Protein AF-A0A3D5KQF9-F1 (afdb_monomer_lite)

Foldseek 3Di:
DVVVVVVVVVVVCCVPCFVVQQVQQCVLCVQFPVPDDDDGLVQQAFPDWDADPVRFTDDDLVTADFDAGPVDHPFTWGWHFGVDQTFIWIRGPVDIDTRGTDD

pLDDT: mean 94.33, std 3.6, range [76.06, 98.12]

Secondary structure (DSSP, 8-state):
-HHHHHHHHHHHHHHHHHHHHHHHHHHHHHHH-TTSPPPPGGGGB-S--EE-TTS-EE--TT-SEEE--TTSTT--EEEEEETTTTEEEEEESS-EEEEEE--

Radius of gyration: 13.9 Å; chains: 1; bounding box: 38×31×33 Å

Structure (mmCIF, N/CA/C/O backbone):
data_AF-A0A3D5KQF9-F1
#
_entry.id   AF-A0A3D5KQF9-F1
#
loop_
_atom_site.group_PDB
_atom_site.id
_atom_site.type_symbol
_atom_site.label_atom_id
_atom_site.label_alt_id
_atom_site.label_comp_id
_atom_site.label_asym_id
_atom_site.label_entity_id
_atom_site.label_seq_id
_atom_site.pdbx_PDB_ins_code
_atom_site.Cartn_x
_atom_site.Cartn_y
_atom_site.Cartn_z
_atom_site.occupancy
_atom_site.B_iso_or_equiv
_atom_site.auth_seq_id
_atom_site.auth_comp_id
_atom_site.auth_asym_id
_atom_site.auth_atom_id
_atom_site.pdbx_PDB_model_num
ATOM 1 N N . ASP A 1 1 ? 20.873 15.136 -7.829 1.00 88.31 1 ASP A N 1
ATOM 2 C CA . ASP A 1 1 ? 20.712 15.370 -6.366 1.00 88.31 1 ASP A CA 1
ATOM 3 C C . ASP A 1 1 ? 20.092 14.110 -5.747 1.00 88.31 1 ASP A C 1
ATOM 5 O O . ASP A 1 1 ? 19.599 13.301 -6.520 1.00 88.31 1 ASP A O 1
ATOM 9 N N . LEU A 1 2 ? 20.102 13.895 -4.425 1.00 93.75 2 LEU A N 1
ATOM 10 C CA . LEU A 1 2 ? 19.465 12.696 -3.835 1.00 93.75 2 LEU A CA 1
ATOM 11 C C . LEU A 1 2 ? 17.959 12.653 -4.150 1.00 93.75 2 LEU A C 1
ATOM 13 O O . LEU A 1 2 ? 17.389 11.585 -4.343 1.00 93.75 2 LEU A O 1
ATOM 17 N N . GLU A 1 3 ? 17.331 13.825 -4.225 1.00 93.19 3 GLU A N 1
ATOM 18 C CA . GLU A 1 3 ? 15.931 13.984 -4.628 1.00 93.19 3 GLU A CA 1
ATOM 19 C C . GLU A 1 3 ? 15.681 13.530 -6.076 1.00 93.19 3 GLU A C 1
ATOM 21 O O . GLU A 1 3 ? 14.687 12.876 -6.362 1.00 93.19 3 GLU A O 1
ATOM 26 N N . GLU A 1 4 ? 16.610 13.822 -6.985 1.00 96.06 4 GLU A N 1
ATOM 27 C CA . GLU A 1 4 ? 16.519 13.433 -8.398 1.00 96.06 4 GLU A CA 1
ATOM 28 C C . GLU A 1 4 ? 16.651 11.915 -8.565 1.00 96.06 4 GLU A C 1
ATOM 30 O O . GLU A 1 4 ? 15.858 11.307 -9.273 1.00 96.06 4 GLU A O 1
ATOM 35 N N . GLU A 1 5 ? 17.582 11.287 -7.836 1.00 96.44 5 GLU A N 1
ATOM 36 C CA . GLU A 1 5 ? 17.709 9.824 -7.821 1.00 96.44 5 GLU A CA 1
ATOM 37 C C . GLU A 1 5 ? 16.455 9.146 -7.249 1.00 96.44 5 GLU A C 1
ATOM 39 O O . GLU A 1 5 ? 16.072 8.069 -7.705 1.00 96.44 5 GLU A O 1
ATOM 44 N N . LEU A 1 6 ? 15.800 9.764 -6.258 1.00 94.19 6 LEU A N 1
ATOM 45 C CA . LEU A 1 6 ? 14.534 9.266 -5.726 1.00 94.19 6 LEU A CA 1
ATOM 46 C C . LEU A 1 6 ? 13.415 9.362 -6.770 1.00 94.19 6 LEU A C 1
ATOM 48 O O . LEU A 1 6 ? 12.722 8.370 -6.988 1.00 94.19 6 LEU A O 1
ATOM 52 N N . HIS A 1 7 ? 13.276 10.505 -7.444 1.00 95.19 7 HIS A N 1
ATOM 53 C CA . HIS A 1 7 ? 12.279 10.677 -8.502 1.00 95.19 7 HIS A CA 1
ATOM 54 C C . HIS A 1 7 ? 12.497 9.696 -9.662 1.00 95.19 7 HIS A C 1
ATOM 56 O O . HIS A 1 7 ? 11.540 9.071 -10.112 1.00 95.19 7 HIS A O 1
ATOM 62 N N . ASP A 1 8 ? 13.744 9.467 -10.086 1.00 97.25 8 ASP A N 1
ATOM 63 C CA . ASP A 1 8 ? 14.063 8.482 -11.128 1.00 97.25 8 ASP A CA 1
ATOM 64 C C . ASP A 1 8 ? 13.603 7.061 -10.742 1.00 97.25 8 ASP A C 1
ATOM 66 O O . ASP A 1 8 ? 13.131 6.290 -11.585 1.00 97.25 8 ASP A O 1
ATOM 70 N N . LEU A 1 9 ? 13.724 6.693 -9.460 1.00 96.25 9 LEU A N 1
ATOM 71 C CA . LEU A 1 9 ? 13.260 5.401 -8.947 1.00 96.25 9 LEU A CA 1
ATOM 72 C C . LEU A 1 9 ? 11.731 5.317 -8.864 1.00 96.25 9 LEU A C 1
ATOM 74 O O . LEU A 1 9 ? 11.163 4.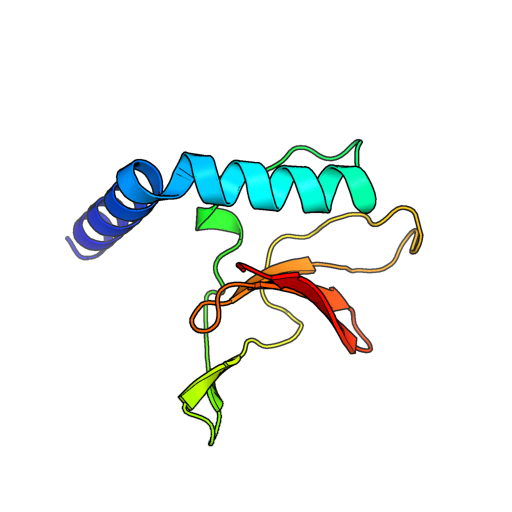273 -9.200 1.00 96.25 9 LEU A O 1
ATOM 78 N N . GLU A 1 10 ? 11.070 6.385 -8.421 1.00 95.19 10 GLU A N 1
ATOM 79 C CA . GLU A 1 10 ? 9.607 6.478 -8.365 1.00 95.19 10 GLU A CA 1
ATOM 80 C C . GLU A 1 10 ? 8.993 6.384 -9.769 1.00 95.19 10 GLU A C 1
ATOM 82 O O . GLU A 1 10 ? 8.089 5.573 -9.992 1.00 95.19 10 GLU A O 1
ATOM 87 N N . ASP A 1 11 ? 9.554 7.106 -10.740 1.00 96.31 11 ASP A N 1
ATOM 88 C CA . ASP A 1 11 ? 9.146 7.049 -12.144 1.00 96.31 11 ASP A CA 1
ATOM 89 C C . ASP A 1 11 ? 9.381 5.655 -12.736 1.00 96.31 11 ASP A C 1
ATOM 91 O O . ASP A 1 11 ? 8.508 5.101 -13.409 1.00 96.31 11 ASP A O 1
ATOM 95 N N . ALA A 1 12 ? 10.530 5.030 -12.457 1.00 97.12 12 ALA A N 1
ATOM 96 C CA . ALA A 1 12 ? 10.815 3.675 -12.924 1.00 97.12 12 ALA A CA 1
ATOM 97 C C . ALA A 1 12 ? 9.825 2.640 -12.360 1.00 97.12 12 ALA A C 1
ATOM 99 O O . ALA A 1 12 ? 9.427 1.714 -13.078 1.00 97.12 12 ALA A O 1
ATOM 100 N N . LEU A 1 13 ? 9.412 2.785 -11.095 1.00 95.31 13 LEU A N 1
ATOM 101 C CA . LEU A 1 13 ? 8.373 1.949 -10.493 1.00 95.31 13 LEU A CA 1
ATOM 102 C C . LEU A 1 13 ? 7.030 2.170 -11.196 1.00 95.31 13 LEU A C 1
ATOM 104 O O . LEU A 1 13 ? 6.396 1.194 -11.601 1.00 95.31 13 LEU A O 1
ATOM 108 N N . GLN A 1 14 ? 6.625 3.429 -11.375 1.00 94.38 14 GLN A N 1
ATOM 109 C CA . GLN A 1 14 ? 5.349 3.789 -11.988 1.00 94.38 14 GLN A CA 1
ATOM 110 C C . GLN A 1 14 ? 5.263 3.305 -13.441 1.00 94.38 14 GLN A C 1
ATOM 112 O O . GLN A 1 14 ? 4.286 2.669 -13.825 1.00 94.38 14 GLN A O 1
ATOM 117 N N . VAL A 1 15 ? 6.304 3.522 -14.246 1.00 96.62 15 VAL A N 1
ATOM 118 C CA . VAL A 1 15 ? 6.338 3.098 -15.656 1.00 96.62 15 VAL A CA 1
ATOM 119 C C . VAL A 1 15 ? 6.282 1.577 -15.791 1.00 96.62 15 VAL A C 1
ATOM 121 O O . VAL A 1 15 ? 5.652 1.060 -16.712 1.00 96.62 15 VAL A O 1
ATOM 124 N N . LYS A 1 16 ? 6.958 0.841 -14.903 1.00 96.62 16 LYS A N 1
ATOM 125 C CA . LYS A 1 16 ? 7.095 -0.614 -15.036 1.00 96.62 16 LYS A CA 1
ATOM 126 C C . LYS A 1 16 ? 5.962 -1.398 -14.376 1.00 96.62 16 LYS A C 1
ATOM 128 O O . LYS A 1 16 ? 5.632 -2.483 -14.849 1.00 96.62 16 LYS A O 1
ATOM 133 N N . TYR A 1 17 ? 5.421 -0.888 -13.274 1.00 95.88 17 TYR A N 1
ATOM 134 C CA . TYR A 1 17 ? 4.497 -1.622 -12.411 1.00 95.88 17 TYR A CA 1
ATOM 135 C C . TYR A 1 17 ? 3.269 -0.813 -11.983 1.00 95.88 17 TYR A C 1
ATOM 137 O O . TYR A 1 17 ? 2.417 -1.377 -11.303 1.00 95.88 17 TYR A O 1
ATOM 145 N N . GLY A 1 18 ? 3.164 0.465 -12.364 1.00 95.19 18 GLY A N 1
ATOM 146 C CA . GLY A 1 18 ? 2.081 1.357 -11.942 1.00 95.19 18 GLY A CA 1
ATOM 147 C C . GLY A 1 18 ? 0.703 0.774 -12.226 1.00 95.19 18 GLY A C 1
ATOM 148 O O . GLY A 1 18 ? -0.056 0.578 -11.289 1.00 95.19 18 GLY A O 1
ATOM 149 N N . GLU A 1 19 ? 0.440 0.375 -13.474 1.00 96.31 19 GLU A N 1
ATOM 150 C CA . GLU A 1 19 ? -0.846 -0.215 -13.887 1.00 96.31 19 GLU A CA 1
ATOM 151 C C . GLU A 1 19 ? -1.230 -1.433 -13.028 1.00 96.31 19 GLU A C 1
ATOM 153 O O . GLU A 1 19 ? -2.306 -1.471 -12.443 1.00 96.31 19 GLU A O 1
ATOM 158 N N . TYR A 1 20 ? -0.311 -2.387 -12.849 1.00 96.81 20 TYR A N 1
ATOM 159 C CA . TYR A 1 20 ? -0.563 -3.587 -12.045 1.00 96.81 20 TYR A CA 1
ATOM 160 C C . TYR A 1 20 ? -0.830 -3.273 -10.562 1.00 96.81 20 TYR A C 1
ATOM 162 O O . TYR A 1 20 ? -1.683 -3.893 -9.926 1.00 96.81 20 TYR A O 1
ATOM 170 N N . LEU A 1 21 ? -0.084 -2.326 -9.985 1.00 97.06 21 LEU A N 1
ATOM 171 C CA . LEU A 1 21 ? -0.273 -1.926 -8.591 1.00 97.06 21 LEU A CA 1
ATOM 172 C C . LEU A 1 21 ? -1.557 -1.110 -8.405 1.00 97.06 21 LEU A C 1
ATOM 174 O O . LEU A 1 21 ? -2.218 -1.266 -7.382 1.00 97.06 21 LEU A O 1
ATOM 178 N N . GLU A 1 22 ? -1.920 -0.274 -9.375 1.00 96.62 22 GLU A N 1
ATOM 179 C CA . GLU A 1 22 ? -3.178 0.475 -9.393 1.00 96.62 22 GLU A CA 1
ATOM 180 C C . GLU A 1 22 ? -4.378 -0.470 -9.478 1.00 96.62 22 GLU A C 1
ATOM 182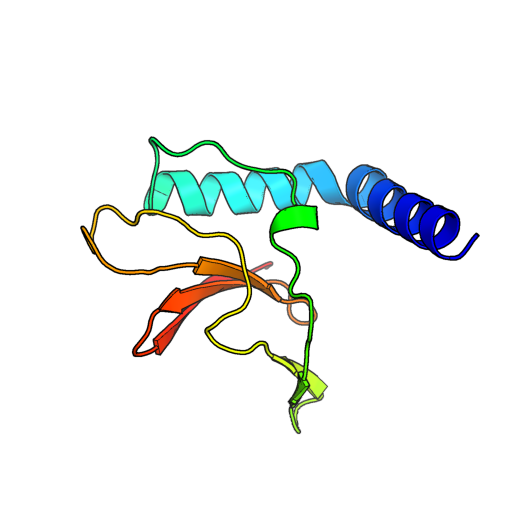 O O . GLU A 1 22 ? -5.307 -0.321 -8.691 1.00 96.62 22 GLU A O 1
ATOM 187 N N . GLU A 1 23 ? -4.334 -1.501 -10.326 1.00 96.94 23 GLU A N 1
ATOM 188 C CA . GLU A 1 23 ? -5.369 -2.543 -10.375 1.00 96.94 23 GLU A CA 1
ATOM 189 C C . GLU A 1 23 ? -5.507 -3.283 -9.035 1.00 96.94 23 GLU A C 1
ATOM 191 O O . GLU A 1 23 ? -6.618 -3.495 -8.542 1.00 96.94 23 GLU A O 1
ATOM 196 N N . ALA A 1 24 ? -4.384 -3.647 -8.408 1.00 97.56 24 ALA A N 1
ATOM 197 C CA . ALA A 1 24 ? -4.385 -4.288 -7.095 1.00 97.56 24 ALA A CA 1
ATOM 198 C C . ALA A 1 24 ? -4.972 -3.376 -6.003 1.00 97.56 24 ALA A C 1
ATOM 200 O O . ALA A 1 24 ? -5.740 -3.833 -5.154 1.00 97.56 24 ALA A O 1
ATOM 201 N N . LEU A 1 25 ? -4.628 -2.085 -6.021 1.00 97.50 25 LEU A N 1
ATOM 202 C CA . LEU A 1 25 ? -5.177 -1.093 -5.100 1.00 97.50 25 LEU A CA 1
ATOM 203 C C . LEU A 1 25 ? -6.671 -0.870 -5.351 1.00 97.50 25 LEU A C 1
ATOM 205 O O . LEU A 1 25 ? -7.424 -0.826 -4.380 1.00 97.50 25 LEU A O 1
ATOM 209 N N . GLN A 1 26 ? -7.112 -0.809 -6.609 1.00 96.69 26 GLN A N 1
ATOM 210 C CA . GLN A 1 26 ? -8.526 -0.714 -6.976 1.00 96.69 26 GLN A CA 1
ATOM 211 C C . GLN A 1 26 ? -9.319 -1.891 -6.419 1.00 96.69 26 GLN A C 1
ATOM 213 O O . GLN A 1 26 ? -10.324 -1.679 -5.749 1.00 96.69 26 GLN A O 1
ATOM 218 N N . GLU A 1 27 ? -8.825 -3.121 -6.578 1.00 96.50 27 GLU A N 1
ATOM 219 C CA . GLU A 1 27 ? -9.496 -4.303 -6.030 1.00 96.50 27 GLU A CA 1
ATOM 220 C C . GLU A 1 27 ? -9.648 -4.234 -4.498 1.00 96.50 27 GLU A C 1
ATOM 222 O O . GLU A 1 27 ? -10.649 -4.688 -3.935 1.00 96.50 27 GLU A O 1
ATOM 227 N N . VAL A 1 28 ? -8.650 -3.679 -3.805 1.00 96.88 28 VAL A N 1
ATOM 228 C CA . VAL A 1 28 ? -8.694 -3.490 -2.350 1.00 96.88 28 VAL A CA 1
ATOM 229 C C . VAL A 1 28 ? -9.677 -2.384 -1.964 1.00 96.88 28 VAL A C 1
ATOM 231 O O . VAL A 1 28 ? -10.465 -2.584 -1.037 1.00 96.88 28 VAL A O 1
ATOM 234 N N . HIS A 1 29 ? -9.657 -1.243 -2.653 1.00 96.00 29 HIS A N 1
ATOM 235 C CA . HIS A 1 29 ? -10.560 -0.120 -2.385 1.00 96.00 29 HIS A CA 1
ATOM 236 C C . HIS A 1 29 ? -12.014 -0.476 -2.677 1.00 96.00 29 HIS A C 1
ATOM 238 O O . HIS A 1 29 ? -12.846 -0.280 -1.800 1.00 96.00 29 HIS A O 1
ATOM 244 N N . ASP A 1 30 ? -12.313 -1.143 -3.791 1.00 95.38 30 ASP A N 1
ATOM 245 C CA . ASP A 1 30 ? -13.669 -1.611 -4.124 1.00 95.38 30 ASP A CA 1
ATOM 246 C C . ASP A 1 30 ? -14.291 -2.473 -3.010 1.00 95.38 30 ASP A C 1
ATOM 248 O O . ASP A 1 30 ? -15.507 -2.486 -2.813 1.00 95.38 30 ASP A O 1
ATOM 252 N N . LYS A 1 31 ? -13.456 -3.215 -2.269 1.00 94.62 31 LYS A N 1
ATOM 253 C CA . LYS A 1 31 ? -13.886 -4.094 -1.171 1.00 94.62 31 LYS A CA 1
ATOM 254 C C . LYS A 1 31 ? -13.986 -3.388 0.178 1.00 94.62 31 LYS A C 1
ATOM 256 O O . LYS 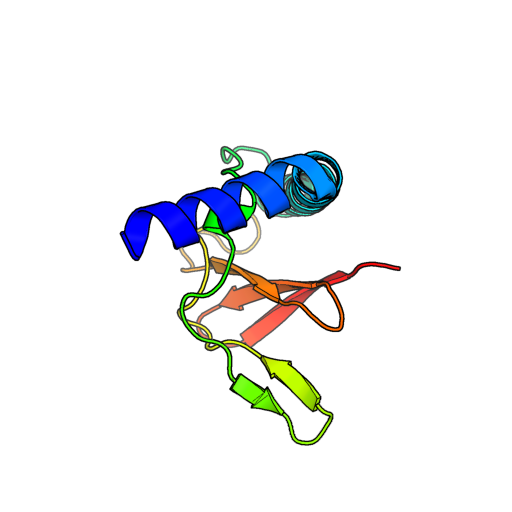A 1 31 ? -14.753 -3.839 1.029 1.00 94.62 31 LYS A O 1
ATOM 261 N N . LEU A 1 32 ? -13.145 -2.386 0.426 1.00 93.44 32 LEU A N 1
ATOM 262 C CA . LEU A 1 32 ? -12.963 -1.800 1.756 1.00 93.44 32 LEU A CA 1
ATOM 263 C C . LEU A 1 32 ? -13.531 -0.387 1.886 1.00 93.44 32 LEU A C 1
ATOM 265 O O . LEU A 1 32 ? -14.010 -0.047 2.966 1.00 93.44 32 LEU A O 1
ATOM 269 N N . SER A 1 33 ? -13.408 0.417 0.832 1.00 90.12 33 SER A N 1
ATOM 270 C CA . SER A 1 33 ? -13.722 1.844 0.795 1.00 90.12 33 SER A CA 1
ATOM 271 C C . SER A 1 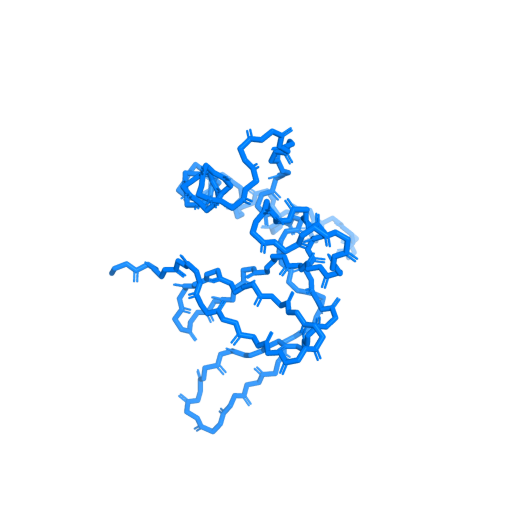33 ? -13.973 2.308 -0.653 1.00 90.12 33 SER A C 1
ATOM 273 O O . SER A 1 33 ? -13.157 3.033 -1.224 1.00 90.12 33 SER A O 1
ATOM 275 N N . PRO A 1 34 ? -15.074 1.867 -1.289 1.00 89.38 34 PRO A N 1
ATOM 276 C CA . PRO A 1 34 ? -15.339 2.132 -2.708 1.00 89.38 34 PRO A CA 1
ATOM 277 C C . PRO A 1 34 ? -15.543 3.623 -3.022 1.00 89.38 34 PRO A C 1
ATOM 279 O O . PRO A 1 34 ? -15.422 4.032 -4.173 1.00 89.38 34 PRO A O 1
ATOM 282 N N . ASP A 1 35 ? -15.849 4.428 -2.003 1.00 85.75 35 ASP A N 1
ATOM 283 C CA . ASP A 1 35 ? -16.089 5.867 -2.123 1.00 85.75 35 ASP A CA 1
ATOM 284 C C . ASP A 1 35 ? -14.816 6.722 -1.918 1.00 85.75 35 ASP A C 1
ATOM 286 O O . ASP A 1 35 ? -14.893 7.951 -1.983 1.00 85.75 35 ASP A O 1
ATOM 290 N N . THR A 1 36 ? -13.652 6.108 -1.654 1.00 85.75 36 THR A N 1
ATOM 291 C CA . THR A 1 36 ? -12.384 6.822 -1.416 1.00 85.75 36 THR A CA 1
ATOM 292 C C . THR A 1 36 ? -11.529 6.900 -2.679 1.00 85.75 36 THR A C 1
ATOM 294 O O . THR A 1 36 ? -11.334 5.912 -3.384 1.00 85.75 36 THR A O 1
ATOM 297 N N . ASP A 1 37 ? -10.949 8.077 -2.928 1.00 89.56 37 ASP A N 1
ATOM 298 C CA . ASP A 1 37 ? -9.988 8.272 -4.013 1.00 89.56 37 ASP A CA 1
ATOM 299 C C . ASP A 1 37 ? -8.727 7.415 -3.817 1.00 89.56 37 ASP A C 1
ATOM 301 O O . ASP A 1 37 ? -8.098 7.399 -2.752 1.00 89.56 37 ASP A O 1
ATOM 305 N N . ILE A 1 38 ? -8.310 6.744 -4.889 1.00 93.69 38 ILE A N 1
ATOM 306 C CA . ILE A 1 38 ? -7.085 5.946 -4.911 1.00 93.69 38 ILE A CA 1
ATOM 307 C C . ILE A 1 38 ? -5.904 6.851 -5.258 1.00 93.69 38 ILE A C 1
ATOM 309 O O . ILE A 1 38 ? -5.919 7.564 -6.261 1.00 93.69 38 ILE A O 1
ATOM 313 N N . LEU A 1 39 ? -4.869 6.827 -4.417 1.00 95.06 39 LEU A N 1
ATOM 314 C CA . LEU A 1 39 ? -3.624 7.555 -4.670 1.00 95.06 39 LEU A CA 1
ATOM 315 C C . LEU A 1 39 ? -2.682 6.746 -5.574 1.00 95.06 39 LEU A C 1
ATOM 317 O O . LEU A 1 39 ? -2.866 5.547 -5.776 1.00 95.06 39 LEU A O 1
ATOM 321 N N . PHE A 1 40 ? -1.611 7.377 -6.056 1.00 94.62 40 PHE A N 1
ATOM 322 C CA . PHE A 1 40 ? -0.562 6.660 -6.783 1.00 94.62 40 PHE A CA 1
ATOM 323 C C . PHE A 1 40 ? 0.082 5.553 -5.928 1.00 94.62 40 PHE A C 1
ATOM 325 O O . PHE A 1 40 ? 0.267 5.752 -4.721 1.00 94.62 40 PHE A O 1
ATOM 332 N N . PRO A 1 41 ? 0.516 4.427 -6.530 1.00 95.31 41 PRO A N 1
ATOM 333 C CA . PRO A 1 41 ? 1.127 3.307 -5.811 1.00 95.31 41 PRO A CA 1
ATOM 334 C C . PRO A 1 41 ? 2.274 3.694 -4.875 1.00 95.31 41 PRO A C 1
ATOM 336 O O . PRO A 1 41 ? 2.371 3.164 -3.767 1.00 95.31 41 PRO A O 1
ATOM 339 N N . ILE A 1 42 ? 3.106 4.660 -5.279 1.00 95.81 42 ILE A N 1
ATOM 340 C CA . ILE A 1 42 ? 4.222 5.174 -4.471 1.00 95.81 42 ILE A CA 1
ATOM 341 C C . ILE A 1 42 ? 3.772 5.703 -3.100 1.00 95.81 42 ILE A C 1
ATOM 343 O O . ILE A 1 42 ? 4.490 5.535 -2.117 1.00 95.81 42 ILE A O 1
ATOM 347 N N . ALA A 1 43 ? 2.558 6.256 -2.993 1.00 96.25 43 ALA A N 1
ATOM 348 C CA . ALA A 1 43 ? 2.025 6.777 -1.735 1.00 96.25 43 ALA A CA 1
ATOM 349 C C . ALA A 1 43 ? 1.781 5.668 -0.699 1.00 96.25 43 ALA A C 1
ATOM 351 O O . ALA A 1 43 ? 1.824 5.926 0.503 1.00 96.25 43 ALA A O 1
ATOM 352 N N . TYR A 1 44 ? 1.545 4.435 -1.157 1.00 96.81 44 TYR A N 1
ATOM 353 C CA . TYR A 1 44 ? 1.296 3.272 -0.306 1.00 96.81 44 TYR A CA 1
ATOM 354 C C . TYR A 1 44 ? 2.581 2.554 0.123 1.00 96.81 44 TYR A C 1
ATOM 356 O O . TYR A 1 44 ? 2.502 1.588 0.886 1.00 96.81 44 TYR A O 1
ATOM 364 N N . LEU A 1 45 ? 3.761 2.994 -0.322 1.00 96.44 45 LEU A N 1
ATOM 365 C CA . LEU A 1 45 ? 5.028 2.454 0.165 1.00 96.44 45 LEU A CA 1
ATOM 366 C C . LEU A 1 45 ? 5.300 2.934 1.596 1.00 96.44 45 LEU A C 1
ATOM 368 O O . LEU A 1 45 ? 5.123 4.104 1.936 1.00 96.44 45 LEU A O 1
ATOM 372 N N . ALA A 1 46 ? 5.761 2.022 2.452 1.00 96.69 46 ALA A N 1
ATOM 373 C CA . ALA A 1 46 ? 6.227 2.394 3.780 1.00 96.69 46 ALA A CA 1
ATOM 374 C C . ALA A 1 46 ? 7.508 3.233 3.697 1.00 96.69 46 ALA A C 1
ATOM 376 O O . ALA A 1 46 ? 8.381 2.997 2.861 1.00 96.69 46 ALA A O 1
ATOM 377 N N . LYS A 1 47 ? 7.660 4.160 4.640 1.00 94.62 47 LYS A N 1
ATOM 378 C CA . LYS A 1 47 ? 8.894 4.920 4.859 1.00 94.62 47 LYS A CA 1
ATOM 379 C C . LYS A 1 47 ? 9.987 4.039 5.443 1.00 94.62 47 LYS A C 1
ATOM 381 O O . LYS A 1 47 ? 11.167 4.305 5.249 1.00 94.62 47 LYS A O 1
ATOM 386 N N . THR A 1 48 ? 9.608 3.028 6.225 1.00 95.88 48 THR A N 1
ATOM 387 C CA . THR A 1 48 ? 10.548 2.095 6.852 1.00 95.88 48 THR A CA 1
ATOM 388 C C . THR A 1 48 ? 10.044 0.664 6.752 1.00 95.88 48 THR A C 1
ATOM 390 O O . THR A 1 48 ? 8.910 0.364 7.124 1.00 95.88 48 THR A O 1
ATOM 393 N N . TYR A 1 49 ? 10.938 -0.230 6.337 1.00 96.69 49 TYR A N 1
ATOM 394 C CA . TYR A 1 49 ? 10.717 -1.669 6.370 1.00 96.69 49 TYR A CA 1
ATOM 395 C C . TYR A 1 49 ? 11.695 -2.345 7.328 1.00 96.69 49 TYR A C 1
ATOM 397 O O . TYR A 1 49 ? 12.829 -1.902 7.505 1.00 96.69 49 TYR A O 1
ATOM 405 N N . SER A 1 50 ? 11.257 -3.447 7.925 1.00 96.44 50 SER A N 1
ATOM 406 C CA . SER A 1 50 ? 12.109 -4.394 8.646 1.00 96.44 50 SER A CA 1
ATOM 407 C C . SER A 1 50 ? 12.155 -5.715 7.890 1.00 96.44 50 SER A C 1
ATOM 409 O O . SER A 1 50 ? 11.201 -6.069 7.205 1.00 96.44 50 SER A O 1
ATOM 411 N N . ILE A 1 51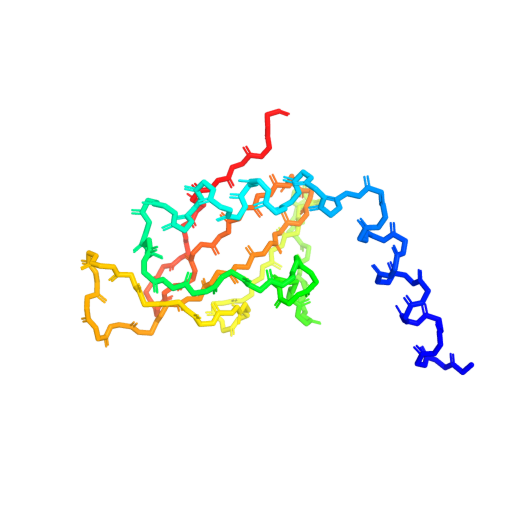 ? 13.257 -6.450 8.005 1.00 96.25 51 ILE A N 1
ATOM 412 C CA . ILE A 1 51 ? 13.396 -7.778 7.402 1.00 96.25 51 ILE A CA 1
ATOM 413 C C . ILE A 1 51 ? 13.256 -8.814 8.514 1.00 96.25 51 ILE A C 1
ATOM 415 O O . ILE A 1 51 ? 13.907 -8.713 9.554 1.00 96.25 51 ILE A O 1
ATOM 419 N N . THR A 1 52 ? 12.367 -9.779 8.314 1.00 93.69 52 THR A N 1
ATOM 420 C CA . THR A 1 52 ? 12.139 -10.876 9.259 1.00 93.69 52 THR A CA 1
ATOM 421 C C . THR A 1 52 ? 13.222 -11.950 9.139 1.00 93.69 52 THR A C 1
ATOM 423 O O . THR A 1 52 ? 13.987 -11.980 8.176 1.00 93.69 52 THR A O 1
ATOM 426 N N . GLU A 1 53 ? 13.262 -12.894 10.083 1.00 94.25 53 GLU A N 1
ATOM 427 C CA . GLU A 1 53 ? 14.181 -14.044 10.023 1.00 94.25 53 GLU A CA 1
ATOM 428 C C . GLU A 1 53 ? 13.970 -14.916 8.770 1.00 94.25 53 GLU A C 1
ATOM 430 O O . GLU A 1 53 ? 14.896 -15.587 8.320 1.00 94.25 53 GLU A O 1
ATOM 435 N N . ALA A 1 54 ? 12.774 -14.866 8.172 1.00 92.62 54 ALA A N 1
ATOM 436 C CA . ALA A 1 54 ? 12.432 -15.546 6.923 1.00 92.62 54 ALA A CA 1
ATOM 437 C C . ALA A 1 54 ? 12.855 -14.773 5.654 1.00 92.62 54 ALA A C 1
ATOM 439 O O . ALA A 1 54 ? 12.530 -15.195 4.548 1.00 92.62 54 ALA A O 1
ATOM 440 N N . ASN A 1 55 ? 13.587 -13.660 5.793 1.00 93.38 55 ASN A N 1
ATOM 441 C CA . ASN A 1 55 ? 14.001 -12.779 4.695 1.00 93.38 55 ASN A CA 1
ATOM 442 C C . ASN A 1 55 ? 12.824 -12.129 3.934 1.00 93.38 55 ASN A C 1
ATOM 444 O O . ASN A 1 55 ? 12.906 -11.855 2.735 1.00 93.38 55 ASN A O 1
ATOM 448 N N . GLU A 1 56 ? 11.730 -11.860 4.648 1.00 94.50 56 GLU A N 1
ATOM 449 C CA . GLU A 1 56 ? 10.549 -11.158 4.134 1.00 94.50 56 GLU A CA 1
ATOM 450 C C . GLU A 1 56 ? 10.475 -9.745 4.708 1.00 94.50 56 GLU A C 1
ATOM 452 O O . GLU A 1 56 ? 10.824 -9.530 5.875 1.00 94.50 56 GLU A O 1
ATOM 457 N N . PHE A 1 57 ? 9.967 -8.788 3.927 1.00 96.38 57 PHE A N 1
ATOM 458 C CA . PHE A 1 57 ? 9.743 -7.439 4.444 1.00 96.38 57 PHE A CA 1
ATOM 459 C C . PHE A 1 57 ? 8.512 -7.402 5.350 1.00 96.38 57 PHE A C 1
ATOM 461 O O . PHE A 1 57 ? 7.496 -8.048 5.089 1.00 96.38 57 PHE A O 1
ATOM 468 N N . SER A 1 58 ? 8.592 -6.597 6.401 1.00 95.31 58 SER A N 1
ATOM 469 C CA . SER A 1 58 ? 7.504 -6.247 7.305 1.00 95.31 58 SER A CA 1
ATOM 470 C C . SER A 1 58 ? 7.516 -4.744 7.581 1.00 95.31 58 SER A C 1
ATOM 472 O O . SER A 1 58 ? 8.515 -4.054 7.368 1.00 95.31 58 SER A O 1
ATOM 474 N N . VAL A 1 59 ? 6.379 -4.225 8.030 1.00 96.38 59 VAL A N 1
ATOM 475 C CA . VAL A 1 59 ? 6.156 -2.795 8.274 1.00 96.38 59 VAL A CA 1
ATOM 476 C C . VAL A 1 59 ? 5.456 -2.615 9.609 1.00 96.38 59 VAL A C 1
ATOM 478 O O . VAL A 1 59 ? 4.712 -3.494 10.048 1.00 96.38 59 VAL A O 1
ATOM 481 N N . SER A 1 60 ? 5.674 -1.474 10.257 1.00 94.81 60 SER A N 1
ATOM 482 C CA . SER A 1 60 ? 4.955 -1.149 11.489 1.00 94.81 60 SER A CA 1
ATOM 483 C C . SER A 1 60 ? 3.499 -0.760 11.197 1.00 94.81 60 SER A C 1
ATOM 485 O O . SER A 1 60 ? 3.173 -0.314 10.097 1.00 94.81 60 SER A O 1
ATOM 487 N N . GLY A 1 61 ? 2.619 -0.876 12.196 1.00 93.44 61 GLY A N 1
ATOM 488 C CA . GLY A 1 61 ? 1.197 -0.536 12.055 1.00 93.44 61 GLY A CA 1
ATOM 489 C C . GLY A 1 61 ? 0.899 0.953 11.815 1.00 93.44 61 GLY A C 1
ATOM 490 O O . GLY A 1 61 ? -0.252 1.303 11.572 1.00 93.44 61 GLY A O 1
ATOM 491 N N . VAL A 1 62 ? 1.901 1.838 11.891 1.00 93.44 62 VAL A N 1
ATOM 492 C CA . VAL A 1 62 ? 1.724 3.277 11.623 1.00 93.44 62 VAL A CA 1
ATOM 493 C C . VAL A 1 62 ? 2.019 3.666 10.174 1.00 93.44 62 VAL A C 1
ATOM 495 O O . VAL A 1 62 ? 1.681 4.785 9.782 1.00 93.44 62 VAL A O 1
ATOM 498 N N . GLU A 1 63 ? 2.609 2.758 9.395 1.00 96.38 63 GLU A N 1
ATOM 499 C CA . GLU A 1 63 ? 2.950 2.973 7.988 1.00 96.38 63 GLU A CA 1
ATOM 500 C C . GLU A 1 63 ? 1.713 2.869 7.086 1.00 96.38 63 GLU A C 1
ATOM 502 O O . GLU A 1 63 ? 0.745 2.171 7.411 1.00 96.38 63 GLU A O 1
ATOM 507 N N . GLY A 1 64 ? 1.780 3.537 5.933 1.00 95.06 64 GLY A N 1
ATOM 508 C CA . GLY A 1 64 ? 0.751 3.495 4.897 1.00 95.06 64 GLY A CA 1
ATOM 509 C C . GLY A 1 64 ? -0.160 4.720 4.837 1.00 95.06 64 GLY A C 1
ATOM 510 O O . GLY A 1 64 ? -0.037 5.672 5.613 1.00 95.06 64 GLY A O 1
ATOM 511 N N . VAL A 1 65 ? -1.093 4.662 3.893 1.00 95.56 65 VAL A N 1
ATOM 512 C CA . VAL A 1 65 ? -2.079 5.705 3.588 1.00 95.56 65 VAL A CA 1
ATOM 513 C C . VAL A 1 65 ? -3.340 5.462 4.395 1.00 95.56 65 VAL A C 1
ATOM 515 O O . VAL A 1 65 ? -3.837 4.340 4.430 1.00 95.56 65 VAL A O 1
ATOM 518 N N . PHE A 1 66 ? -3.874 6.509 5.019 1.00 94.19 66 PHE A N 1
ATOM 519 C CA . PHE A 1 66 ? -5.151 6.426 5.720 1.00 94.19 66 PHE A CA 1
ATOM 520 C C . PHE A 1 66 ? -6.286 6.088 4.748 1.00 94.19 66 PHE A C 1
ATOM 522 O O . PHE A 1 66 ? -6.415 6.720 3.703 1.00 94.19 66 PHE A O 1
ATOM 529 N N . VAL A 1 67 ? -7.120 5.125 5.124 1.00 92.00 67 VAL A N 1
ATOM 530 C CA . VAL A 1 67 ? -8.347 4.776 4.406 1.00 92.00 67 VAL A CA 1
ATOM 531 C C . VAL A 1 67 ? -9.482 4.631 5.411 1.00 92.00 67 VAL A C 1
ATOM 533 O O . VAL A 1 67 ? -9.263 4.170 6.534 1.00 92.00 67 VAL A O 1
ATOM 536 N N . GLU A 1 68 ? -10.688 5.031 5.024 1.00 90.69 68 GLU A N 1
ATOM 537 C CA . GLU A 1 68 ? -11.887 4.817 5.828 1.00 90.69 68 GLU A CA 1
ATOM 538 C C . GLU A 1 68 ? -12.553 3.506 5.412 1.00 90.69 68 GLU A C 1
ATOM 540 O O . GLU A 1 68 ? -13.115 3.404 4.330 1.00 90.69 68 GLU A O 1
ATOM 545 N N . VAL A 1 69 ? -12.467 2.474 6.250 1.00 91.75 69 VAL A N 1
ATOM 546 C CA . VAL A 1 69 ? -13.053 1.167 5.928 1.00 91.75 69 VAL A CA 1
ATOM 547 C C . VAL A 1 69 ? -14.517 1.121 6.363 1.00 91.75 69 VAL A C 1
ATOM 549 O O . VAL A 1 69 ? -14.798 1.249 7.556 1.00 91.75 69 VAL A O 1
ATOM 552 N N . ASP A 1 70 ? -15.432 0.808 5.443 1.00 90.44 70 ASP A N 1
ATOM 553 C CA . ASP A 1 70 ? -16.887 0.785 5.689 1.00 90.44 70 ASP A CA 1
ATOM 554 C C . ASP A 1 70 ? -17.295 -0.129 6.851 1.00 90.44 70 ASP A C 1
ATOM 556 O O . ASP A 1 70 ? -18.175 0.180 7.654 1.00 90.44 70 ASP A O 1
ATOM 560 N N . SER A 1 71 ? -16.630 -1.282 6.971 1.00 88.38 71 SER A N 1
ATOM 561 C CA . SER A 1 71 ? -16.881 -2.250 8.050 1.00 88.38 71 SER A CA 1
ATOM 562 C C . SER A 1 71 ? -16.315 -1.823 9.413 1.00 88.38 71 SER A C 1
ATOM 564 O O . SER A 1 71 ? -16.565 -2.481 10.427 1.00 88.38 71 SER A O 1
ATOM 566 N N . MET A 1 72 ? -15.538 -0.738 9.458 1.00 87.44 72 MET A N 1
ATOM 567 C CA . MET A 1 72 ? -14.851 -0.23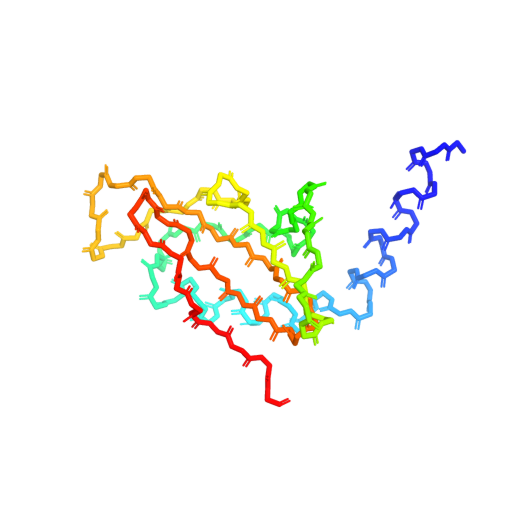0 10.644 1.00 87.44 72 MET A CA 1
ATOM 568 C C . MET A 1 72 ? -14.981 1.301 10.770 1.00 87.44 72 MET A C 1
ATOM 570 O O . MET A 1 72 ? -13.961 1.988 10.883 1.00 87.44 72 MET A O 1
ATOM 574 N N . PRO A 1 73 ? -16.211 1.848 10.813 1.00 86.31 73 PRO A N 1
ATOM 575 C CA . PRO A 1 73 ? -16.423 3.291 10.810 1.00 86.31 73 PRO A CA 1
ATOM 576 C C . PRO A 1 73 ? -15.754 3.953 12.020 1.00 86.31 73 PRO A C 1
ATOM 578 O O . PRO A 1 73 ? -15.849 3.470 13.154 1.00 86.31 73 PRO A O 1
ATOM 581 N N . GLY A 1 74 ? -15.055 5.063 11.772 1.00 85.25 74 GLY A N 1
ATOM 582 C CA . GLY A 1 74 ? -14.342 5.831 12.797 1.00 85.25 74 GLY A CA 1
ATOM 583 C C . GLY A 1 74 ? -13.069 5.176 13.347 1.00 85.25 74 GLY A C 1
ATOM 584 O O . GLY A 1 74 ? -12.501 5.686 14.317 1.00 85.25 74 GLY A O 1
ATOM 585 N N . LYS A 1 75 ? -12.602 4.058 12.771 1.00 89.12 75 LYS A N 1
ATOM 586 C CA . LYS A 1 75 ? -11.301 3.474 13.123 1.00 89.12 75 LYS A CA 1
ATOM 587 C C . LYS A 1 75 ? -10.194 4.036 12.241 1.00 89.12 75 LYS A C 1
ATOM 589 O O . LYS A 1 75 ? -10.356 4.185 11.038 1.00 89.12 75 LYS A O 1
ATOM 594 N N . GLU A 1 76 ? -9.035 4.279 12.848 1.00 90.56 76 GLU A N 1
ATOM 595 C CA . GLU A 1 76 ? -7.829 4.613 12.096 1.00 90.56 76 GLU A CA 1
ATOM 596 C C . GLU A 1 76 ? -7.288 3.352 11.424 1.00 90.56 76 GLU A C 1
ATOM 598 O O . GLU A 1 76 ? -6.788 2.443 12.098 1.00 90.56 76 GLU A O 1
ATOM 603 N N . THR A 1 77 ? -7.421 3.297 10.100 1.00 94.69 77 THR A N 1
ATOM 604 C CA . THR A 1 77 ? -6.899 2.203 9.286 1.00 94.69 77 THR A CA 1
ATOM 605 C C . THR A 1 77 ? -6.011 2.729 8.172 1.00 94.69 77 THR A C 1
ATOM 607 O O . THR A 1 77 ? -6.260 3.806 7.632 1.00 94.69 77 THR A O 1
ATOM 610 N N . LYS A 1 78 ? -4.941 1.994 7.861 1.00 96.00 78 LYS A N 1
ATOM 611 C CA . LYS A 1 78 ? -3.962 2.385 6.845 1.00 96.00 78 LYS A CA 1
ATOM 612 C C . LYS A 1 78 ? -3.660 1.241 5.892 1.00 96.00 78 LYS A C 1
ATOM 614 O O . LYS A 1 78 ? -3.488 0.113 6.341 1.00 96.00 78 LYS A O 1
ATOM 619 N N . LEU A 1 79 ? -3.559 1.528 4.601 1.00 97.31 79 LEU A N 1
ATOM 620 C CA . LEU A 1 79 ? -3.118 0.573 3.587 1.00 97.31 79 LEU A CA 1
ATOM 621 C C . LEU A 1 79 ? -1.648 0.793 3.256 1.00 97.31 79 LEU A C 1
ATOM 623 O O . LEU A 1 79 ? -1.209 1.927 3.069 1.00 97.31 79 LEU A O 1
ATOM 627 N N . VAL A 1 80 ? -0.895 -0.298 3.169 1.00 98.06 80 VAL A N 1
ATOM 628 C CA . VAL A 1 80 ? 0.536 -0.274 2.862 1.00 98.06 80 VAL A CA 1
ATOM 629 C C . VAL A 1 80 ? 0.909 -1.433 1.945 1.00 98.06 80 VAL A C 1
ATOM 631 O O . VAL A 1 80 ? 0.486 -2.572 2.160 1.00 98.06 80 VAL A O 1
ATOM 634 N N . ILE A 1 81 ? 1.706 -1.146 0.920 1.00 98.06 81 ILE A N 1
ATOM 635 C CA . ILE A 1 81 ? 2.311 -2.151 0.046 1.00 98.06 81 ILE A CA 1
ATOM 636 C C . ILE A 1 81 ? 3.547 -2.709 0.748 1.00 98.06 81 ILE A C 1
ATOM 638 O O . ILE A 1 81 ? 4.394 -1.965 1.237 1.00 98.06 81 ILE A O 1
ATOM 642 N N . VAL A 1 82 ? 3.666 -4.033 0.782 1.00 97.62 82 VAL A N 1
ATOM 643 C CA . VAL A 1 82 ? 4.831 -4.728 1.325 1.00 97.62 82 VAL A CA 1
ATOM 644 C C . VAL A 1 82 ? 5.416 -5.633 0.240 1.00 97.62 82 VAL A C 1
ATOM 646 O O . VAL A 1 82 ? 4.707 -6.514 -0.248 1.00 97.62 82 VAL A O 1
ATOM 649 N N . PRO A 1 83 ? 6.684 -5.437 -0.167 1.00 95.38 83 PRO A N 1
ATOM 650 C CA . PRO A 1 83 ? 7.325 -6.274 -1.175 1.00 95.38 83 PRO A CA 1
ATOM 651 C C . PRO A 1 83 ? 7.807 -7.608 -0.582 1.00 95.38 83 PRO A C 1
ATOM 653 O O . PRO A 1 83 ? 7.951 -7.748 0.629 1.00 95.38 83 PRO A O 1
ATOM 656 N N . ASN A 1 84 ? 8.095 -8.576 -1.459 1.00 93.94 84 ASN A N 1
ATOM 657 C CA . ASN A 1 84 ? 8.749 -9.859 -1.158 1.00 93.94 84 ASN A CA 1
ATOM 658 C C . ASN A 1 84 ? 8.234 -10.589 0.120 1.00 93.94 84 ASN A C 1
ATOM 660 O O . ASN A 1 84 ? 8.857 -10.477 1.183 1.00 93.94 84 ASN A O 1
ATOM 664 N N . PRO A 1 85 ? 7.120 -11.351 0.013 1.00 95.31 85 PRO A N 1
ATOM 665 C CA . PRO A 1 85 ? 6.231 -11.447 -1.153 1.00 95.31 85 PRO A CA 1
ATOM 666 C C . PRO A 1 85 ? 5.343 -10.203 -1.295 1.00 95.31 85 PRO A C 1
ATOM 668 O O . PRO A 1 85 ? 4.944 -9.604 -0.292 1.00 95.31 85 PRO A O 1
ATOM 671 N N . LEU A 1 86 ? 5.046 -9.814 -2.541 1.00 96.81 86 LEU A N 1
ATOM 672 C CA . LEU A 1 86 ? 4.256 -8.619 -2.837 1.00 96.81 86 LEU A CA 1
ATOM 673 C C . LEU A 1 86 ? 2.818 -8.781 -2.327 1.00 96.81 86 LEU A C 1
ATOM 675 O O . LEU A 1 86 ? 2.104 -9.701 -2.728 1.00 96.81 86 LEU A O 1
ATOM 679 N N . ARG A 1 87 ? 2.402 -7.880 -1.437 1.00 97.88 87 ARG A N 1
ATOM 680 C CA . ARG A 1 87 ? 1.082 -7.894 -0.800 1.00 97.88 87 ARG A CA 1
ATOM 681 C C . ARG A 1 87 ? 0.671 -6.510 -0.318 1.00 97.88 87 ARG A C 1
ATOM 683 O O . ARG A 1 87 ? 1.524 -5.663 -0.065 1.00 97.88 87 ARG A O 1
ATOM 690 N N . ILE A 1 88 ? -0.627 -6.311 -0.129 1.00 98.12 88 ILE A N 1
ATOM 691 C CA . ILE A 1 88 ? -1.193 -5.108 0.483 1.00 98.12 88 ILE A CA 1
ATOM 692 C C . ILE A 1 88 ? -1.690 -5.481 1.876 1.00 98.12 88 ILE A C 1
ATOM 694 O O . ILE A 1 88 ? -2.423 -6.458 2.061 1.00 98.12 88 ILE A O 1
ATOM 698 N N . VAL A 1 89 ? -1.271 -4.702 2.868 1.00 98.00 89 VAL A N 1
ATOM 699 C CA . VAL A 1 89 ? -1.608 -4.902 4.275 1.00 98.00 89 VAL A CA 1
ATOM 700 C C . VAL A 1 89 ? -2.496 -3.759 4.750 1.00 98.00 89 VAL A C 1
ATOM 702 O O . VAL A 1 89 ? -2.168 -2.589 4.575 1.00 98.00 89 VAL A O 1
ATOM 705 N N . LEU A 1 90 ? -3.609 -4.111 5.387 1.00 97.12 90 LEU A N 1
ATOM 706 C CA . LEU A 1 90 ? -4.432 -3.209 6.175 1.00 97.12 90 LEU A CA 1
ATOM 707 C C . LEU A 1 90 ? -3.915 -3.192 7.614 1.00 97.12 90 LEU A C 1
ATOM 709 O O . LEU A 1 90 ? -4.063 -4.159 8.368 1.00 97.12 90 LEU A O 1
ATOM 713 N N . ASN A 1 91 ? -3.317 -2.074 7.989 1.00 96.81 91 ASN A N 1
ATOM 714 C CA . ASN A 1 91 ? -2.914 -1.761 9.342 1.00 96.81 91 ASN A CA 1
ATOM 715 C C . ASN A 1 91 ? -4.097 -1.179 10.114 1.00 96.81 91 ASN A C 1
ATOM 717 O O . ASN A 1 91 ? -4.741 -0.225 9.682 1.00 96.81 91 ASN A O 1
ATOM 721 N N . THR A 1 92 ? -4.352 -1.736 11.290 1.00 93.81 92 THR A N 1
ATOM 722 C CA . THR A 1 92 ? -5.262 -1.182 12.295 1.00 93.81 92 THR A CA 1
ATOM 723 C C . THR A 1 92 ? -4.513 -1.067 13.619 1.00 93.81 92 THR A C 1
ATOM 725 O O . THR A 1 92 ? -3.436 -1.645 13.777 1.00 93.81 92 THR A O 1
ATOM 728 N N . LYS A 1 93 ? -5.094 -0.374 14.603 1.00 87.88 93 LYS A N 1
ATOM 729 C CA . LYS A 1 93 ? -4.505 -0.261 15.949 1.00 87.88 93 LYS A CA 1
ATOM 730 C C . LYS A 1 93 ? -4.176 -1.611 16.596 1.00 87.88 93 LYS A C 1
ATOM 732 O O . LYS A 1 93 ? -3.189 -1.713 17.314 1.00 87.88 93 LYS A O 1
ATOM 737 N N . ASP A 1 94 ? -5.015 -2.614 16.349 1.00 86.62 94 ASP A N 1
ATOM 738 C CA . ASP A 1 94 ? -4.969 -3.896 17.057 1.00 86.62 94 ASP A CA 1
ATOM 739 C C . ASP A 1 94 ? -4.293 -5.006 16.241 1.00 86.62 94 ASP A C 1
ATOM 741 O O . ASP A 1 94 ? -3.768 -5.965 16.805 1.00 86.62 94 ASP A O 1
ATOM 745 N N . LYS A 1 95 ? -4.340 -4.915 14.906 1.00 92.38 95 LYS A N 1
ATOM 746 C CA . LYS A 1 95 ? -3.870 -5.975 14.006 1.00 92.38 95 LYS A CA 1
ATOM 747 C C . LYS A 1 95 ? -3.431 -5.451 12.643 1.00 92.38 95 LYS A C 1
ATOM 749 O O . LYS A 1 95 ? -3.944 -4.444 12.156 1.00 92.38 95 LYS A O 1
ATOM 754 N N . GLN A 1 96 ? -2.559 -6.216 11.997 1.00 95.44 96 GLN A N 1
ATOM 755 C CA . GLN A 1 96 ? -2.219 -6.078 10.583 1.00 95.44 96 GLN A CA 1
ATOM 756 C C . GLN A 1 96 ? -2.818 -7.263 9.823 1.00 95.44 96 GLN A C 1
ATOM 758 O O . GLN A 1 96 ? -2.712 -8.405 10.272 1.00 95.44 96 GLN A O 1
ATOM 763 N N . GLN A 1 97 ? -3.476 -7.001 8.699 1.00 95.94 97 GLN A N 1
ATOM 764 C CA . GLN A 1 97 ? -4.145 -8.024 7.903 1.00 95.94 97 GLN A CA 1
ATOM 765 C C . GLN A 1 97 ? -3.735 -7.896 6.441 1.00 95.94 97 GLN A C 1
ATOM 767 O O . GLN A 1 97 ? -3.852 -6.824 5.864 1.00 95.94 97 GLN A O 1
ATOM 772 N N . VAL A 1 98 ? -3.305 -8.994 5.823 1.00 97.38 98 VAL A N 1
ATOM 773 C CA . VAL A 1 98 ? -3.110 -9.030 4.370 1.00 97.38 98 VAL A CA 1
ATOM 774 C C . VAL A 1 98 ? -4.484 -9.005 3.700 1.00 97.38 98 VAL A C 1
ATOM 776 O O . VAL A 1 98 ? -5.324 -9.859 3.988 1.00 97.38 98 VAL A O 1
ATOM 779 N N . VAL A 1 99 ? -4.726 -8.005 2.855 1.00 97.06 99 VAL A N 1
ATOM 780 C CA . VAL A 1 99 ? -6.003 -7.806 2.141 1.00 97.06 99 VAL A CA 1
ATOM 781 C C . VAL A 1 99 ? -5.898 -8.116 0.651 1.00 97.06 99 VAL A C 1
ATOM 783 O O . VAL A 1 99 ? -6.917 -8.347 0.008 1.00 97.06 99 VAL A O 1
ATOM 786 N N . TRP A 1 100 ? -4.674 -8.196 0.133 1.00 98.12 100 TRP A N 1
ATOM 787 C CA . TRP A 1 100 ? -4.370 -8.643 -1.219 1.00 98.12 100 TRP A CA 1
ATOM 788 C C . TRP A 1 100 ? -2.950 -9.215 -1.266 1.00 98.12 100 TRP A C 1
ATOM 790 O O . TRP A 1 100 ? -2.069 -8.727 -0.554 1.00 98.12 100 TRP A O 1
ATOM 800 N N . SER A 1 101 ? -2.724 -10.222 -2.107 1.00 97.00 101 SER A N 1
ATOM 801 C CA . SER A 1 101 ? -1.409 -10.817 -2.362 1.00 97.00 101 SER A CA 1
ATOM 802 C C . SER A 1 101 ? -1.251 -11.069 -3.854 1.00 97.00 101 SER A C 1
ATOM 804 O O . SER A 1 101 ? -2.183 -11.575 -4.482 1.00 97.00 101 SER A O 1
ATOM 806 N N . ALA A 1 102 ? -0.066 -10.786 -4.393 1.00 93.06 102 ALA A N 1
ATOM 807 C CA . ALA A 1 102 ? 0.285 -11.212 -5.740 1.00 93.06 102 ALA A CA 1
ATOM 808 C C . ALA A 1 102 ? 0.281 -12.748 -5.808 1.00 93.06 102 ALA A C 1
ATOM 810 O O . ALA A 1 102 ? 0.727 -13.409 -4.863 1.00 93.06 102 ALA A O 1
ATOM 811 N N . GLN A 1 103 ? -0.260 -13.299 -6.897 1.00 76.06 103 GLN A N 1
ATOM 812 C CA . GLN A 1 103 ? -0.235 -14.741 -7.165 1.00 76.06 103 GLN A CA 1
ATOM 813 C C . GLN A 1 103 ? 1.128 -15.212 -7.668 1.00 76.06 103 GLN A C 1
ATOM 815 O O . GLN A 1 103 ? 1.810 -14.423 -8.360 1.00 76.06 103 GLN A O 1
#

Sequence (103 aa):
DLEEELHDLEDALQVKYGEYLEEALQEVHDKLSPDTDILFPIAYLAKTYSITEANEFSVSGVEGVFVEVDSMPGKETKLVIVPNPLRIVLNTKDKQQVVWSAQ